Protein AF-A0A350PGV8-F1 (afdb_monomer_lite)

Structure (mmCIF, N/CA/C/O backbone):
data_AF-A0A350PGV8-F1
#
_entry.id   AF-A0A350PGV8-F1
#
loop_
_atom_site.group_PDB
_atom_site.id
_atom_site.type_symbol
_atom_site.label_atom_id
_atom_site.label_alt_id
_atom_site.label_comp_id
_atom_site.label_asym_id
_atom_site.label_entity_id
_atom_site.label_seq_id
_atom_site.pdbx_PDB_ins_code
_atom_site.Cartn_x
_atom_site.Cartn_y
_atom_site.Cartn_z
_atom_site.occupancy
_atom_site.B_iso_or_equiv
_atom_site.auth_seq_id
_atom_site.auth_comp_id
_atom_site.auth_asym_id
_atom_site.auth_atom_id
_atom_site.pdbx_PDB_model_num
ATOM 1 N N . MET A 1 1 ? -10.614 19.736 -28.127 1.00 45.66 1 MET A N 1
ATOM 2 C CA . MET A 1 1 ? -9.458 18.824 -28.055 1.00 45.66 1 MET A CA 1
ATOM 3 C C . MET A 1 1 ? -9.379 18.409 -26.604 1.00 45.66 1 MET A C 1
ATOM 5 O O . MET A 1 1 ? -8.960 19.211 -25.781 1.00 45.66 1 MET A O 1
ATOM 9 N N . GLU A 1 2 ? -9.977 17.267 -26.272 1.00 51.41 2 GLU A N 1
ATOM 10 C CA . GLU A 1 2 ? -9.897 16.707 -24.922 1.00 51.41 2 GLU A CA 1
ATOM 11 C C . GLU A 1 2 ? -8.441 16.332 -24.659 1.00 51.41 2 GLU A C 1
ATOM 13 O O . GLU A 1 2 ? -7.872 15.515 -25.378 1.00 51.41 2 GLU A O 1
ATOM 18 N N . ASN A 1 3 ? -7.828 16.968 -23.661 1.00 53.47 3 ASN A N 1
ATOM 19 C CA . ASN A 1 3 ? -6.611 16.445 -23.061 1.00 53.47 3 ASN A CA 1
ATOM 20 C C . ASN A 1 3 ? -7.021 15.189 -22.293 1.00 53.47 3 ASN A C 1
ATOM 22 O O . ASN A 1 3 ? -7.521 15.283 -21.170 1.00 53.47 3 ASN A O 1
ATOM 26 N N . SER A 1 4 ? -6.860 14.025 -22.917 1.00 57.88 4 SER A N 1
ATOM 27 C CA . SER A 1 4 ? -6.907 12.745 -22.223 1.00 57.88 4 SER A CA 1
ATOM 28 C C . SER A 1 4 ? -5.817 12.775 -21.158 1.00 57.88 4 SER A C 1
ATOM 30 O O . SER A 1 4 ? -4.629 12.825 -21.462 1.00 57.88 4 SER A O 1
ATOM 32 N N . LYS A 1 5 ? -6.233 12.864 -19.897 1.00 59.06 5 LYS A N 1
ATOM 33 C CA . LYS A 1 5 ? -5.348 12.814 -18.740 1.00 59.06 5 LYS A CA 1
ATOM 34 C C . LYS A 1 5 ? -4.796 11.390 -18.682 1.00 59.06 5 LYS A C 1
ATOM 36 O O . LYS A 1 5 ? -5.486 10.505 -18.191 1.00 59.06 5 LYS A O 1
ATOM 41 N N . GLU A 1 6 ? -3.614 11.163 -19.251 1.00 62.56 6 GLU A N 1
ATOM 42 C CA . GLU A 1 6 ? -2.868 9.922 -19.042 1.00 62.56 6 GLU A CA 1
ATOM 43 C C . GLU A 1 6 ? -2.641 9.783 -17.533 1.00 62.56 6 GLU A C 1
ATOM 45 O O . GLU A 1 6 ? -1.938 10.579 -16.907 1.00 62.56 6 GLU A O 1
ATOM 50 N N . SER A 1 7 ? -3.351 8.839 -16.921 1.00 63.59 7 SER A N 1
ATOM 51 C CA . SER A 1 7 ? -3.026 8.357 -15.586 1.00 63.59 7 SER A CA 1
ATOM 52 C C . SER A 1 7 ? -1.651 7.692 -15.658 1.00 63.59 7 SER A C 1
ATOM 54 O O . SER A 1 7 ? -1.390 7.010 -16.650 1.00 63.59 7 SER A O 1
ATOM 56 N N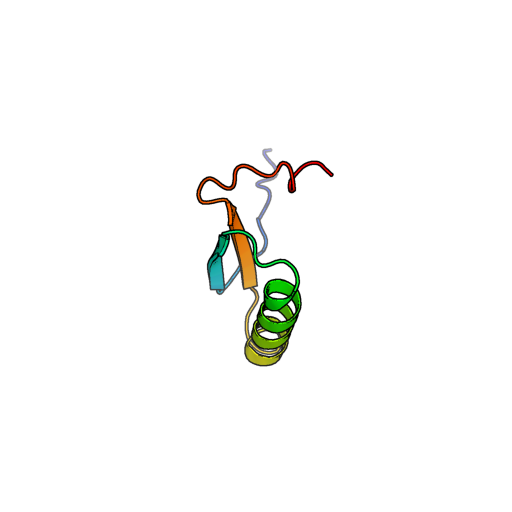 . PRO A 1 8 ? -0.771 7.897 -14.662 1.00 64.94 8 PRO A N 1
ATOM 57 C CA . PRO A 1 8 ? 0.528 7.233 -14.651 1.00 64.94 8 PRO A CA 1
ATOM 58 C C . PRO A 1 8 ? 0.328 5.723 -14.835 1.00 64.94 8 PRO A C 1
ATOM 60 O O . PRO A 1 8 ? -0.570 5.153 -14.216 1.00 64.94 8 PRO A O 1
ATOM 63 N N . GLU A 1 9 ? 1.115 5.095 -15.713 1.00 77.50 9 GLU A N 1
ATOM 64 C CA . GLU A 1 9 ? 1.086 3.639 -15.866 1.00 77.50 9 GLU A CA 1
ATOM 65 C C . GLU A 1 9 ? 1.586 3.013 -14.562 1.00 77.50 9 GLU A C 1
ATOM 67 O O . GLU A 1 9 ? 2.753 3.155 -14.188 1.00 77.50 9 GLU A O 1
ATOM 72 N N . VAL A 1 10 ? 0.657 2.394 -13.837 1.00 83.81 10 VAL A N 1
ATOM 73 C CA . VAL A 1 10 ? 0.914 1.638 -12.614 1.00 83.81 10 VAL A CA 1
ATOM 74 C C . VAL A 1 10 ? 1.045 0.169 -13.001 1.00 83.81 10 VAL A C 1
ATOM 76 O O . VAL A 1 10 ? 0.103 -0.407 -13.544 1.00 83.81 10 VAL A O 1
ATOM 79 N N . ASP A 1 11 ? 2.198 -0.434 -12.719 1.00 89.19 11 ASP A N 1
ATOM 80 C CA . ASP A 1 11 ? 2.458 -1.844 -13.021 1.00 89.19 11 ASP A CA 1
ATOM 81 C C . ASP A 1 11 ? 1.725 -2.778 -12.043 1.00 89.19 11 ASP A C 1
ATOM 83 O O . ASP A 1 11 ? 1.313 -3.880 -12.413 1.00 89.19 11 ASP A O 1
ATOM 87 N N . ILE A 1 12 ? 1.585 -2.357 -10.777 1.00 90.88 12 ILE A N 1
ATOM 88 C CA . ILE A 1 12 ? 1.047 -3.183 -9.687 1.00 90.88 12 ILE A CA 1
ATOM 89 C C . ILE A 1 12 ? 0.103 -2.375 -8.784 1.00 90.88 12 ILE A C 1
ATOM 91 O O . ILE A 1 12 ? 0.510 -1.403 -8.152 1.00 90.88 12 ILE A O 1
ATOM 95 N N . SER A 1 13 ? -1.135 -2.847 -8.621 1.00 92.81 13 SER A N 1
ATOM 96 C CA . SER A 1 13 ? -2.075 -2.326 -7.615 1.00 92.81 13 SER A CA 1
ATOM 97 C C . SER A 1 13 ? -2.194 -3.294 -6.437 1.00 92.81 13 SER A C 1
ATOM 99 O O . SER A 1 13 ? -2.577 -4.454 -6.613 1.00 92.81 13 SER A O 1
ATOM 101 N N . ILE A 1 14 ? -1.890 -2.821 -5.226 1.00 90.00 14 ILE A N 1
ATOM 102 C CA . ILE A 1 14 ? -1.970 -3.603 -3.986 1.00 90.00 14 ILE A CA 1
ATOM 103 C C . ILE A 1 14 ? -3.176 -3.123 -3.184 1.00 90.00 14 ILE A C 1
ATOM 105 O O . ILE A 1 14 ? -3.218 -1.977 -2.747 1.00 90.00 14 ILE A O 1
ATOM 109 N N . VAL A 1 15 ? -4.158 -3.998 -2.973 1.00 90.25 15 VAL A N 1
ATOM 110 C CA . VAL A 1 15 ? -5.376 -3.680 -2.215 1.00 90.25 15 VAL A CA 1
ATOM 111 C C . VAL A 1 15 ? -5.299 -4.334 -0.840 1.00 90.25 15 VAL A C 1
ATOM 113 O O . VAL A 1 15 ? -5.192 -5.558 -0.750 1.00 90.25 15 VAL A O 1
ATOM 116 N N . VAL A 1 16 ? -5.355 -3.527 0.220 1.00 85.62 16 VAL A N 1
ATOM 117 C CA . VAL A 1 16 ? -5.212 -3.979 1.611 1.00 85.62 16 VAL A CA 1
ATOM 1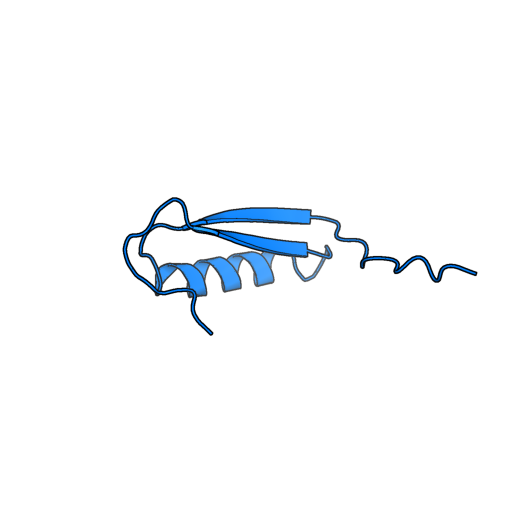18 C C . VAL A 1 16 ? -6.474 -3.619 2.406 1.00 85.62 16 VAL A C 1
ATOM 120 O O . VAL A 1 16 ? -6.715 -2.433 2.638 1.00 85.62 16 VAL A O 1
ATOM 123 N N . PRO A 1 17 ? -7.299 -4.600 2.819 1.00 82.56 17 PRO A N 1
ATOM 124 C CA . PRO A 1 17 ? -8.412 -4.342 3.725 1.00 82.56 17 PRO A CA 1
ATOM 125 C C . PRO A 1 17 ? -7.892 -4.027 5.136 1.00 82.56 17 PRO A C 1
ATOM 127 O O . PRO A 1 17 ? -7.007 -4.722 5.635 1.00 82.56 17 PRO A O 1
ATOM 130 N N . LEU A 1 18 ? -8.431 -2.985 5.771 1.00 74.19 18 LEU A N 1
ATOM 131 C CA . LEU A 1 18 ? -8.043 -2.532 7.108 1.00 74.19 18 LEU A CA 1
ATOM 132 C C . LEU A 1 18 ? -9.093 -2.867 8.164 1.00 74.19 18 LEU A C 1
ATOM 134 O O . LEU A 1 18 ? -10.285 -2.646 7.957 1.00 74.19 18 LEU A O 1
ATOM 138 N N . TYR A 1 19 ? -8.622 -3.307 9.333 1.00 62.38 19 TYR A N 1
ATOM 139 C CA . TYR A 1 19 ? -9.415 -3.422 10.555 1.00 62.38 19 TYR A CA 1
ATOM 140 C C . TYR A 1 19 ? -8.555 -3.058 11.781 1.00 62.38 19 TYR A C 1
ATOM 142 O O . TYR A 1 19 ? -7.899 -3.919 12.350 1.00 62.38 19 TYR A O 1
ATOM 150 N N . ASN A 1 20 ? -8.560 -1.785 12.199 1.00 59.09 20 ASN A N 1
ATOM 151 C CA . ASN A 1 20 ? -7.950 -1.294 13.453 1.00 59.09 20 ASN A CA 1
ATOM 152 C C . ASN A 1 20 ? -6.456 -1.652 13.704 1.00 59.09 20 ASN A C 1
ATOM 154 O O . ASN A 1 20 ? -6.105 -2.059 14.810 1.00 59.09 20 ASN A O 1
ATOM 158 N N . GLU A 1 21 ? -5.557 -1.467 12.726 1.00 61.59 21 GLU A N 1
ATOM 159 C CA . GLU A 1 21 ? -4.127 -1.849 12.838 1.00 61.59 21 GLU A CA 1
ATOM 160 C C . GLU A 1 21 ? -3.126 -0.712 12.499 1.00 61.59 21 GLU A C 1
ATOM 162 O O . GLU A 1 21 ? -2.229 -0.883 11.678 1.00 61.59 21 GLU A O 1
ATOM 167 N N . GLU A 1 22 ? -3.234 0.464 13.136 1.00 64.31 22 GLU A N 1
ATOM 168 C CA . GLU A 1 22 ? -2.370 1.632 12.834 1.00 64.31 22 GLU A CA 1
ATOM 169 C C . GLU A 1 22 ? -0.853 1.370 12.953 1.00 64.31 22 GLU A C 1
ATOM 171 O O . GLU A 1 22 ? -0.090 1.840 12.109 1.00 64.31 22 GLU A O 1
ATOM 176 N N . GLU A 1 23 ? -0.391 0.609 13.953 1.00 66.38 23 GLU A N 1
ATOM 177 C CA . GLU A 1 23 ? 1.049 0.341 14.126 1.00 66.38 23 GLU A CA 1
ATOM 178 C C . GLU A 1 23 ? 1.596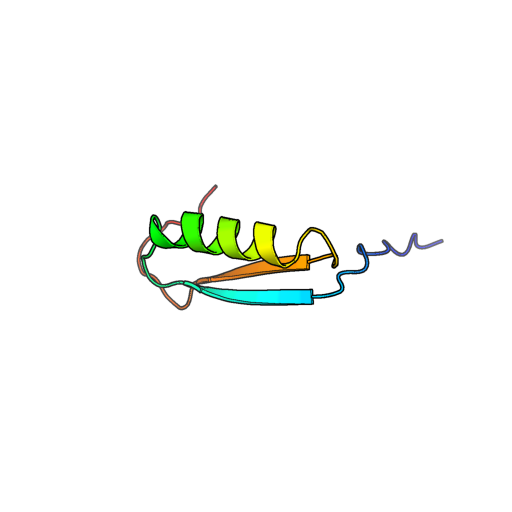 -0.645 13.078 1.00 66.38 23 GLU A C 1
ATOM 180 O O . GLU A 1 23 ? 2.690 -0.448 12.548 1.00 66.38 23 GLU A O 1
ATOM 185 N N . SER A 1 24 ? 0.825 -1.673 12.710 1.00 74.94 24 SER A N 1
ATOM 186 C CA . SER A 1 24 ? 1.246 -2.679 11.721 1.00 74.94 24 SER A CA 1
ATOM 187 C C . SER A 1 24 ? 1.237 -2.147 10.286 1.00 74.94 24 SER A C 1
ATOM 189 O O . SER A 1 24 ? 1.956 -2.664 9.428 1.00 74.94 24 SER A O 1
ATOM 191 N N . LEU A 1 25 ? 0.472 -1.086 10.017 1.00 79.31 25 LEU A N 1
ATOM 192 C CA . LEU A 1 25 ? 0.398 -0.475 8.692 1.00 79.31 25 LEU A CA 1
ATOM 193 C C . LEU A 1 25 ? 1.685 0.219 8.265 1.00 79.31 25 LEU A C 1
ATOM 195 O O . LEU A 1 25 ? 2.047 0.161 7.086 1.00 79.31 25 LEU A O 1
ATOM 199 N N . ALA A 1 26 ? 2.387 0.850 9.207 1.00 81.69 26 ALA A N 1
ATOM 200 C CA . ALA A 1 26 ? 3.667 1.486 8.926 1.00 81.69 26 ALA A CA 1
ATOM 201 C C . ALA A 1 26 ? 4.707 0.441 8.497 1.00 81.69 26 ALA A C 1
ATOM 203 O O . ALA A 1 26 ? 5.329 0.586 7.445 1.00 81.69 26 ALA A O 1
ATOM 204 N N . GLU A 1 27 ? 4.826 -0.653 9.256 1.00 87.12 27 GLU A N 1
ATOM 205 C CA . GLU A 1 27 ? 5.746 -1.751 8.936 1.00 87.12 27 GLU A CA 1
ATOM 206 C C . GLU A 1 27 ? 5.405 -2.420 7.598 1.00 87.12 27 GLU A C 1
ATOM 208 O O . GLU A 1 27 ? 6.298 -2.659 6.781 1.00 87.12 27 GLU A O 1
ATOM 213 N N . LEU A 1 28 ? 4.117 -2.672 7.334 1.00 87.00 28 LEU A N 1
ATOM 214 C CA . LEU A 1 28 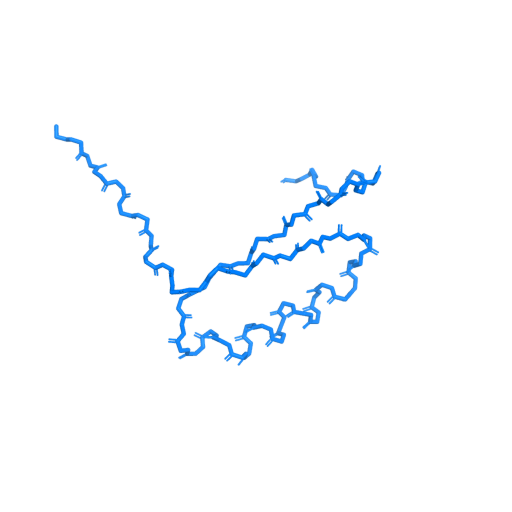? 3.659 -3.236 6.064 1.00 87.00 28 LEU A CA 1
ATOM 215 C C . LEU A 1 28 ? 4.013 -2.328 4.880 1.00 87.00 28 LEU A C 1
ATOM 217 O O . LEU A 1 28 ? 4.507 -2.809 3.862 1.00 87.00 28 LEU A O 1
ATOM 221 N N . THR A 1 29 ? 3.777 -1.023 5.013 1.00 86.88 29 THR A N 1
ATOM 222 C CA . THR A 1 29 ? 4.052 -0.054 3.945 1.00 86.88 29 THR A CA 1
ATOM 223 C C . THR A 1 29 ? 5.544 0.003 3.631 1.00 86.88 29 THR A C 1
ATOM 225 O O . THR A 1 29 ? 5.914 -0.080 2.461 1.00 86.88 29 THR A O 1
ATOM 228 N N . THR A 1 30 ? 6.402 0.050 4.656 1.00 90.06 30 THR A N 1
ATOM 229 C CA . THR A 1 30 ? 7.861 0.001 4.475 1.00 90.06 30 THR A CA 1
ATOM 230 C C . THR A 1 30 ? 8.302 -1.299 3.807 1.00 90.06 30 THR A C 1
ATOM 232 O O . THR A 1 30 ? 9.074 -1.265 2.854 1.00 90.06 30 THR A O 1
ATOM 235 N N . ALA A 1 31 ? 7.769 -2.447 4.234 1.00 90.88 31 ALA A N 1
ATOM 236 C CA . ALA A 1 31 ? 8.112 -3.733 3.629 1.00 90.88 31 ALA A CA 1
ATOM 237 C C . ALA A 1 31 ? 7.697 -3.825 2.148 1.00 90.88 31 ALA A C 1
ATOM 239 O O . ALA A 1 31 ? 8.425 -4.404 1.336 1.00 90.88 31 ALA A O 1
ATOM 240 N N . ILE A 1 32 ? 6.542 -3.254 1.784 1.00 90.25 32 ILE A N 1
ATOM 241 C CA . ILE A 1 32 ? 6.081 -3.166 0.392 1.00 90.25 32 ILE A CA 1
ATOM 242 C C . ILE A 1 32 ? 7.019 -2.268 -0.418 1.00 90.25 32 ILE A C 1
ATOM 244 O O . ILE A 1 32 ? 7.496 -2.689 -1.473 1.00 90.25 32 ILE A O 1
ATOM 248 N N . GLU A 1 33 ? 7.318 -1.067 0.081 1.00 90.25 33 GLU A N 1
ATOM 249 C CA . GLU A 1 33 ? 8.199 -0.104 -0.584 1.00 90.25 33 GLU A CA 1
ATOM 250 C C . GLU A 1 33 ? 9.587 -0.701 -0.844 1.00 90.25 33 GLU A C 1
ATOM 252 O O . GLU A 1 33 ? 10.045 -0.703 -1.989 1.00 90.25 33 GLU A O 1
ATOM 257 N N . ASP A 1 34 ? 10.206 -1.307 0.170 1.00 92.81 34 ASP A N 1
ATOM 258 C CA . ASP A 1 34 ? 11.523 -1.946 0.061 1.00 92.81 34 ASP A CA 1
ATOM 259 C C . ASP A 1 34 ? 11.543 -3.090 -0.966 1.00 92.81 34 ASP A C 1
ATOM 261 O O . ASP A 1 34 ? 12.562 -3.345 -1.612 1.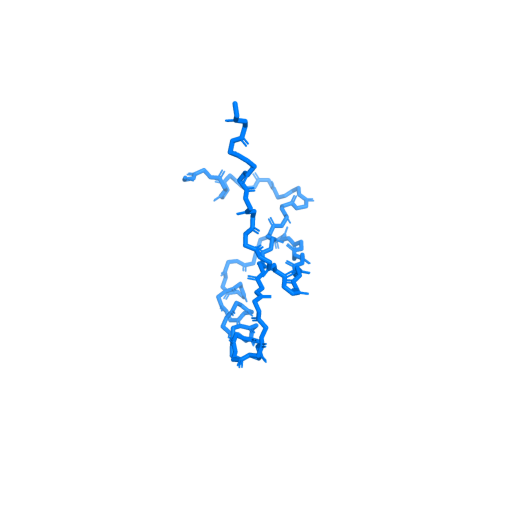00 92.81 34 ASP A O 1
ATOM 265 N N . SER A 1 35 ? 10.415 -3.785 -1.134 1.00 90.38 35 SER A N 1
ATOM 266 C CA . SER A 1 35 ? 10.328 -4.958 -2.005 1.00 90.38 35 SER A CA 1
ATOM 267 C C . SER A 1 35 ? 10.082 -4.610 -3.472 1.00 90.38 35 SER A C 1
ATOM 269 O O . SER A 1 35 ? 10.565 -5.332 -4.347 1.00 90.38 35 SER A O 1
ATOM 271 N N . ILE A 1 36 ? 9.307 -3.557 -3.765 1.00 89.75 36 ILE A N 1
ATOM 272 C CA . ILE A 1 36 ? 8.762 -3.350 -5.122 1.00 89.75 36 ILE A CA 1
ATOM 273 C C . ILE A 1 36 ? 9.142 -2.013 -5.764 1.00 89.75 36 ILE A C 1
ATOM 275 O O . ILE A 1 36 ? 9.210 -1.948 -6.994 1.00 89.75 36 ILE A O 1
ATOM 279 N N . SER A 1 37 ? 9.450 -0.976 -4.973 1.00 87.06 37 SER A N 1
ATOM 280 C CA . SER A 1 37 ? 9.673 0.394 -5.478 1.00 87.06 37 SER A CA 1
ATOM 281 C C . SER A 1 37 ? 10.858 0.516 -6.440 1.00 87.06 37 SER A C 1
ATOM 283 O O . SER A 1 37 ? 10.878 1.386 -7.308 1.00 87.06 37 SER A O 1
ATOM 285 N N . ALA A 1 38 ? 11.845 -0.376 -6.321 1.00 89.81 38 ALA A N 1
ATOM 286 C CA . ALA A 1 38 ? 13.030 -0.378 -7.171 1.00 89.81 38 ALA A CA 1
ATOM 287 C C . ALA A 1 38 ? 12.776 -0.928 -8.586 1.00 89.81 38 ALA A C 1
ATOM 289 O O . ALA A 1 38 ? 13.631 -0.766 -9.456 1.00 89.81 38 ALA A O 1
ATOM 290 N N . THR A 1 39 ? 11.663 -1.637 -8.812 1.00 90.56 39 THR A N 1
ATOM 291 C CA . THR A 1 39 ? 11.415 -2.374 -10.068 1.00 90.56 39 THR A CA 1
ATOM 292 C C . THR A 1 39 ? 10.089 -2.023 -10.734 1.00 90.56 39 THR A C 1
ATOM 294 O O . THR A 1 39 ? 10.026 -2.066 -11.958 1.00 90.56 39 THR A O 1
ATOM 297 N N . TYR A 1 40 ? 9.059 -1.663 -9.968 1.00 90.50 40 TYR A N 1
ATOM 298 C CA . TYR A 1 40 ? 7.707 -1.454 -10.485 1.00 90.50 40 TYR A CA 1
ATOM 299 C C . TYR A 1 40 ? 7.128 -0.130 -10.003 1.00 90.50 40 TYR A C 1
ATOM 301 O O . TYR A 1 40 ? 7.333 0.263 -8.851 1.00 90.50 40 TYR A O 1
ATOM 309 N N . SER A 1 41 ? 6.352 0.535 -10.860 1.00 91.12 41 SER A N 1
ATOM 310 C CA . SER A 1 41 ? 5.419 1.557 -10.388 1.00 91.12 41 SER A CA 1
ATOM 311 C C . SER A 1 41 ? 4.251 0.865 -9.683 1.00 91.12 41 SER A C 1
ATOM 313 O O . SER A 1 41 ? 3.725 -0.147 -10.152 1.00 91.12 41 SER A O 1
ATOM 315 N N . TYR A 1 42 ? 3.847 1.380 -8.526 1.00 91.88 42 TYR A N 1
ATOM 316 C CA . TYR A 1 42 ? 2.797 0.747 -7.740 1.00 91.88 42 TYR A CA 1
ATOM 317 C C . TYR A 1 42 ? 1.885 1.758 -7.062 1.00 91.88 42 TYR A C 1
ATOM 319 O O . TYR A 1 42 ? 2.260 2.905 -6.815 1.00 91.88 42 TYR A O 1
ATOM 327 N N . GLU A 1 43 ? 0.689 1.295 -6.727 1.00 91.50 43 GLU A N 1
ATOM 328 C CA . GLU A 1 43 ? -0.223 1.973 -5.816 1.00 91.50 43 GLU A CA 1
ATOM 329 C C . GLU A 1 43 ? -0.625 1.028 -4.683 1.00 91.50 43 GLU A C 1
ATOM 331 O O . GLU A 1 43 ? -0.727 -0.189 -4.869 1.00 91.50 43 GLU A O 1
ATOM 336 N N . VAL A 1 44 ? -0.865 1.594 -3.501 1.00 89.88 44 VAL A N 1
ATOM 337 C CA . VAL A 1 44 ? -1.421 0.866 -2.358 1.00 89.88 44 VAL A CA 1
ATOM 338 C C . VAL A 1 44 ? -2.759 1.494 -2.012 1.00 89.88 44 VAL A C 1
ATOM 340 O O . VAL A 1 44 ? -2.841 2.687 -1.723 1.00 89.88 44 VAL A O 1
ATOM 343 N N . ILE A 1 45 ? -3.813 0.687 -2.068 1.00 88.94 45 ILE A N 1
ATOM 344 C CA . ILE A 1 45 ? -5.188 1.098 -1.813 1.00 88.94 45 ILE A CA 1
ATOM 345 C C . ILE A 1 45 ? -5.631 0.435 -0.517 1.00 88.94 45 ILE A C 1
ATOM 347 O O . ILE A 1 45 ? -5.883 -0.771 -0.469 1.00 88.94 45 ILE A O 1
A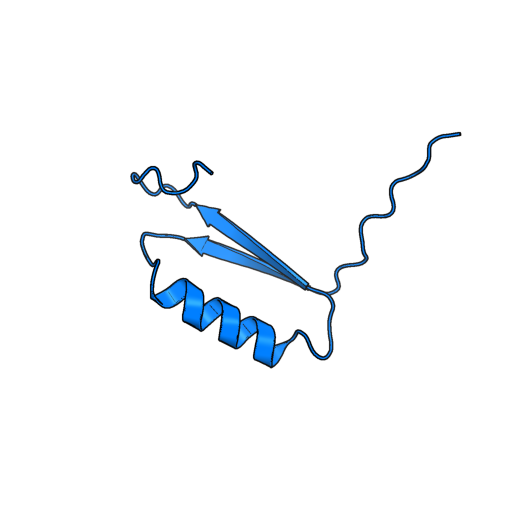TOM 351 N N . PHE A 1 46 ? -5.738 1.240 0.532 1.00 85.94 46 PHE A N 1
ATOM 352 C CA . PHE A 1 46 ? -6.297 0.811 1.803 1.00 85.94 46 PHE A CA 1
ATOM 353 C C . PHE A 1 46 ? -7.821 0.898 1.752 1.00 85.94 46 PHE A C 1
ATOM 355 O O . PHE A 1 46 ? -8.377 1.958 1.462 1.00 85.94 46 PHE A O 1
ATOM 362 N N . VAL A 1 47 ? -8.492 -0.223 2.007 1.00 83.81 47 VAL A N 1
ATOM 363 C CA . VAL A 1 47 ? -9.955 -0.312 1.998 1.00 83.81 47 VAL A CA 1
ATOM 364 C C . VAL A 1 47 ? -10.430 -0.539 3.421 1.00 83.81 47 VAL A C 1
ATOM 366 O O . VAL A 1 47 ? -10.122 -1.560 4.025 1.00 83.81 47 VAL A O 1
ATOM 369 N N . ASP A 1 48 ? -11.185 0.408 3.958 1.00 77.00 48 ASP A N 1
ATOM 370 C CA . ASP A 1 48 ? -11.867 0.223 5.234 1.00 77.00 48 ASP A CA 1
ATOM 371 C C . ASP A 1 48 ? -13.001 -0.807 5.065 1.00 77.00 48 ASP A C 1
ATOM 373 O O . ASP A 1 48 ? -13.955 -0.565 4.322 1.00 77.00 48 ASP A O 1
ATOM 377 N N . ASP A 1 49 ? -12.887 -1.966 5.721 1.00 65.50 49 ASP A N 1
ATOM 378 C CA . ASP A 1 49 ? -13.857 -3.074 5.639 1.00 65.50 49 ASP A CA 1
ATOM 379 C C . ASP A 1 49 ? -14.999 -2.947 6.675 1.00 65.50 49 ASP A C 1
ATOM 381 O O . ASP A 1 49 ? -15.646 -3.923 7.055 1.00 65.50 49 ASP A O 1
ATOM 385 N N . GLY A 1 50 ? -15.264 -1.729 7.159 1.00 57.97 50 GLY A N 1
ATOM 386 C CA . GLY A 1 50 ? -16.350 -1.441 8.102 1.00 57.97 50 GLY A CA 1
ATOM 387 C C . GLY A 1 50 ? -15.882 -1.198 9.534 1.00 57.97 50 GLY A C 1
ATOM 388 O O . GLY A 1 50 ? -16.585 -1.561 10.483 1.00 57.97 50 GLY A O 1
ATOM 389 N N . SER A 1 51 ? -14.711 -0.583 9.707 1.00 53.91 51 SER A N 1
ATOM 390 C CA . SER A 1 51 ? -14.270 -0.069 10.999 1.00 53.91 51 SER A CA 1
ATOM 391 C C . SER A 1 51 ? -15.261 0.988 11.519 1.00 53.91 51 SER A C 1
ATOM 393 O O . SER A 1 51 ? -15.766 1.841 10.791 1.00 53.91 51 SER A O 1
ATOM 395 N N . THR A 1 52 ? -15.621 0.895 12.800 1.00 56.19 52 THR A N 1
ATOM 396 C CA . THR A 1 52 ? -16.513 1.863 13.472 1.00 56.19 52 THR A CA 1
ATOM 397 C C . THR A 1 52 ? -15.806 3.150 13.884 1.00 56.19 52 THR A C 1
ATOM 399 O O . THR A 1 52 ? -16.468 4.076 14.357 1.00 56.19 52 THR A O 1
ATOM 402 N N . ASP A 1 53 ? -14.483 3.203 13.746 1.00 56.28 53 ASP A N 1
ATOM 403 C CA . ASP A 1 53 ? -13.685 4.337 14.176 1.00 56.28 53 ASP A CA 1
ATOM 404 C C . ASP A 1 53 ? -13.441 5.283 13.004 1.00 56.28 53 ASP A C 1
ATOM 406 O O . ASP A 1 53 ? -13.000 4.905 11.926 1.00 56.28 53 ASP A O 1
ATOM 410 N N . THR A 1 54 ? -13.770 6.549 13.232 1.00 55.16 54 THR A N 1
ATOM 411 C CA . THR A 1 54 ? -13.689 7.672 12.295 1.00 55.16 54 THR A CA 1
ATOM 412 C C . THR A 1 54 ? -12.235 8.069 11.995 1.00 55.16 54 THR A C 1
ATOM 414 O O . THR A 1 54 ? -11.849 9.214 12.223 1.00 55.16 54 THR A O 1
ATOM 417 N N . SER A 1 55 ? -11.404 7.133 11.538 1.00 54.62 55 SER A N 1
ATOM 418 C CA . SER A 1 55 ? -9.968 7.333 11.292 1.00 54.62 55 SER A CA 1
ATOM 419 C C . SER A 1 55 ? -9.660 7.935 9.912 1.00 54.62 55 SER A C 1
ATOM 421 O O . SER A 1 55 ? -8.593 8.512 9.726 1.00 54.62 55 SER A O 1
ATOM 423 N N . PHE A 1 56 ? -10.611 7.924 8.969 1.00 52.72 56 PHE A N 1
ATOM 424 C CA . PHE A 1 56 ? -10.474 8.574 7.655 1.00 52.72 56 PHE A CA 1
ATOM 425 C C . PHE A 1 56 ? -11.273 9.889 7.553 1.00 52.72 56 PHE A C 1
ATOM 427 O O . PHE A 1 56 ? -12.240 10.005 6.800 1.00 52.72 56 PHE A O 1
ATOM 434 N N . GLN A 1 57 ? -10.860 10.911 8.308 1.00 41.22 57 GLN A N 1
ATOM 435 C CA . GLN A 1 57 ? -11.213 12.314 8.039 1.00 41.22 57 GLN A CA 1
ATOM 436 C C . GLN A 1 57 ? -9.975 13.212 8.174 1.00 41.22 57 GLN A C 1
ATOM 438 O O . GLN A 1 57 ? -9.802 13.873 9.196 1.00 41.22 57 GLN A O 1
ATOM 443 N N . VAL A 1 58 ? -9.139 13.265 7.133 1.00 43.31 58 VAL A N 1
ATOM 444 C CA . VAL A 1 58 ? -8.189 14.365 6.876 1.00 43.31 58 VAL A CA 1
ATOM 445 C C . VAL A 1 58 ? -8.113 14.674 5.388 1.00 43.31 58 VAL A C 1
ATOM 447 O O . VAL A 1 58 ? -8.169 13.717 4.585 1.00 43.31 58 VAL A O 1
#

Foldseek 3Di:
DDPPPPDPDFPEEAEAEDDPDVPVVVVVVVVCCVPPVVPTHYDYHYHHPDHPDPPPDD

Radius of gyration: 14.91 Å; chains: 1; bounding box: 30×24×42 Å

Secondary structure (DSSP, 8-state):
----------SEEEEEEESS-HHHHHHHHHHHHHHHTTT--EEEEEEE-S-SS-----

Sequence (58 aa):
MENSKESPEVDISIVVPLYNEEESLAELTTAIEDSISATYSYEVIFVDDGSTDTSFQV

pLDDT: mean 75.09, std 15.84, range [41.22, 92.81]